Protein AF-A0AAD8C803-F1 (afdb_monomer_lite)

InterPro domains:
  IPR011044 Quinoprotein amine dehydrogenase, beta chain-like [SSF50969] (3-127)

pLDDT: mean 71.8, std 9.68, range [34.81, 85.44]

Sequence (150 aa):
MPGDGVLTAHDYGVGECVAIWPGDGLLNTHDLGKVDCVTIYSTTSEGVLTTHDIGEGECVAIWPGDKVLTAHDIGEGECVAIWPVDGVLTTHDLGKGDCVAINSTTSDGVMTAHDIGEGECVAIWPGYGVLTAHDIGKGKCVAIFPVTEY

Structure (mmCIF, N/CA/C/O backbone):
data_AF-A0AAD8C803-F1
#
_entry.id   AF-A0AAD8C803-F1
#
loop_
_atom_site.group_PDB
_atom_site.id
_atom_site.type_symbol
_atom_site.label_atom_id
_atom_site.label_alt_id
_atom_site.label_comp_id
_atom_site.label_asym_id
_atom_site.label_entity_id
_atom_site.label_seq_id
_atom_site.pdbx_PDB_ins_code
_atom_site.Cartn_x
_atom_site.Cartn_y
_atom_site.Cartn_z
_atom_site.occupancy
_atom_site.B_iso_or_equiv
_atom_site.auth_seq_id
_atom_site.auth_comp_id
_atom_site.auth_asym_id
_atom_site.auth_atom_id
_atom_site.pdbx_PDB_model_num
ATOM 1 N N . MET A 1 1 ? -1.299 -7.268 -26.855 1.00 34.81 1 MET A N 1
ATOM 2 C CA . MET A 1 1 ? -0.399 -6.263 -26.261 1.00 34.81 1 MET A CA 1
ATOM 3 C C . MET A 1 1 ? -1.175 -5.667 -25.111 1.00 34.81 1 MET A C 1
ATOM 5 O O . MET A 1 1 ? -2.333 -5.333 -25.359 1.00 34.81 1 MET A O 1
ATOM 9 N N . PRO A 1 2 ? -0.644 -5.621 -23.883 1.00 50.53 2 PRO A N 1
ATOM 10 C CA . PRO A 1 2 ? -1.245 -4.759 -22.880 1.00 50.53 2 PRO A CA 1
ATOM 11 C C . PRO A 1 2 ? -1.190 -3.336 -23.438 1.00 50.53 2 PRO A C 1
ATOM 13 O O . PRO A 1 2 ? -0.161 -2.944 -23.982 1.00 50.53 2 PRO A O 1
ATOM 16 N N . GLY A 1 3 ? -2.327 -2.652 -23.474 1.00 54.88 3 GLY A N 1
ATOM 17 C CA . GLY A 1 3 ? -2.413 -1.304 -24.022 1.00 54.88 3 GLY A CA 1
ATOM 18 C C . GLY A 1 3 ? -2.266 -0.286 -22.908 1.00 54.88 3 GLY A C 1
ATOM 19 O O . GLY A 1 3 ? -2.859 -0.477 -21.847 1.00 54.88 3 GLY A O 1
ATOM 20 N N . ASP A 1 4 ? -1.522 0.782 -23.176 1.00 65.69 4 ASP A N 1
ATOM 21 C CA . ASP A 1 4 ? -1.500 1.984 -22.346 1.00 65.69 4 ASP A CA 1
ATOM 22 C C . ASP A 1 4 ? -2.943 2.453 -22.110 1.00 65.69 4 ASP A C 1
ATOM 24 O O . ASP A 1 4 ? -3.734 2.563 -23.058 1.00 65.69 4 ASP A O 1
ATOM 28 N N . GLY A 1 5 ? -3.315 2.717 -20.859 1.00 70.75 5 GLY A N 1
ATOM 29 C CA . GLY A 1 5 ? -4.696 3.080 -20.564 1.00 70.75 5 GLY A CA 1
ATOM 30 C C . GLY A 1 5 ? -4.952 3.602 -19.161 1.00 70.75 5 GLY A C 1
ATOM 31 O O . GLY A 1 5 ? -4.070 3.656 -18.307 1.00 70.75 5 GLY A O 1
ATOM 32 N N . VAL A 1 6 ? -6.200 4.011 -18.949 1.00 74.44 6 VAL A N 1
ATOM 33 C CA . VAL A 1 6 ? -6.738 4.333 -17.629 1.00 74.44 6 VAL A CA 1
ATOM 34 C C . VAL A 1 6 ? -7.798 3.291 -17.305 1.00 74.44 6 VAL A C 1
ATOM 36 O O . VAL A 1 6 ? -8.773 3.163 -18.050 1.00 74.44 6 VAL A O 1
ATOM 39 N N . LEU A 1 7 ? -7.620 2.566 -16.204 1.00 74.06 7 LEU A N 1
ATOM 40 C CA . LEU A 1 7 ? -8.664 1.742 -15.612 1.00 74.06 7 LEU A CA 1
ATOM 41 C C . LEU A 1 7 ? -9.171 2.427 -14.345 1.00 74.06 7 LEU A C 1
ATOM 43 O O . LEU A 1 7 ? -8.399 2.913 -13.523 1.00 74.06 7 LEU A O 1
ATOM 47 N N . THR A 1 8 ? -10.488 2.468 -14.185 1.00 74.81 8 THR A N 1
ATOM 48 C CA . THR A 1 8 ? -11.118 2.886 -12.936 1.00 74.81 8 THR A CA 1
ATOM 49 C C . THR A 1 8 ? -12.102 1.813 -12.506 1.00 74.81 8 THR A C 1
ATOM 51 O O . THR A 1 8 ? -12.984 1.443 -13.282 1.00 74.81 8 THR A O 1
ATOM 54 N N . ALA A 1 9 ? -11.918 1.295 -11.296 1.00 73.44 9 ALA A N 1
ATOM 55 C CA . ALA A 1 9 ? -12.807 0.329 -10.671 1.00 73.44 9 ALA A CA 1
ATOM 56 C C . ALA A 1 9 ? -13.457 0.957 -9.435 1.00 73.44 9 ALA A C 1
ATOM 58 O O . ALA A 1 9 ? -12.817 1.711 -8.703 1.00 73.44 9 ALA A O 1
ATOM 59 N N . HIS A 1 10 ? -14.730 0.646 -9.221 1.00 73.75 10 HIS A N 1
ATOM 60 C CA . HIS A 1 10 ? -15.479 1.096 -8.057 1.00 73.75 10 HIS A CA 1
ATOM 61 C C . HIS A 1 10 ? -16.212 -0.096 -7.445 1.00 73.75 10 HIS A C 1
ATOM 63 O O . HIS A 1 10 ? -16.950 -0.772 -8.171 1.00 73.75 10 HIS A O 1
ATOM 69 N N . ASP A 1 11 ? -16.056 -0.307 -6.140 1.00 69.56 11 ASP A N 1
ATOM 70 C CA . ASP A 1 11 ? -17.003 -1.081 -5.345 1.00 69.56 11 ASP A CA 1
ATOM 71 C C . ASP A 1 11 ? -18.027 -0.156 -4.698 1.00 69.56 11 ASP A C 1
ATOM 73 O O . ASP A 1 11 ? -17.688 0.890 -4.156 1.00 69.56 11 ASP A O 1
ATOM 77 N N . TYR A 1 12 ? -19.286 -0.572 -4.715 1.00 65.75 12 TYR A N 1
ATOM 78 C CA . TYR A 1 12 ? -20.368 0.073 -3.966 1.00 65.75 12 TYR A CA 1
ATOM 79 C C . TYR A 1 12 ? -21.183 -0.956 -3.159 1.00 65.75 12 TYR A C 1
ATOM 81 O O . TYR A 1 12 ? -22.295 -0.661 -2.715 1.00 65.75 12 TYR A O 1
ATOM 89 N N . GLY A 1 13 ? -20.702 -2.198 -3.077 1.00 56.59 13 GLY A N 1
ATOM 90 C CA . GLY A 1 13 ? -21.423 -3.360 -2.581 1.00 56.59 13 GLY A CA 1
ATOM 91 C C . GLY A 1 13 ? -20.992 -3.826 -1.191 1.00 56.59 13 GLY A C 1
ATOM 92 O O . GLY A 1 13 ? -20.309 -3.146 -0.440 1.00 56.59 13 GLY A O 1
ATOM 93 N N . VAL A 1 14 ? -21.454 -5.022 -0.831 1.00 55.09 14 VAL A N 1
ATOM 94 C CA . VAL A 1 14 ? -21.020 -5.778 0.361 1.00 55.09 14 VAL A CA 1
ATOM 95 C C . VAL A 1 14 ? -20.104 -6.942 -0.044 1.00 55.09 14 VAL A C 1
ATOM 97 O O . VAL A 1 14 ? -20.119 -7.990 0.594 1.00 55.09 14 VAL A O 1
ATOM 100 N N . GLY A 1 15 ? -19.442 -6.826 -1.195 1.00 51.84 15 GLY A N 1
ATOM 101 C CA . GLY A 1 15 ? -18.578 -7.862 -1.760 1.00 51.84 15 GLY A CA 1
ATOM 102 C C . GLY A 1 15 ? -17.120 -7.426 -1.741 1.00 51.84 15 GLY A C 1
ATOM 103 O O . GLY A 1 15 ? -16.835 -6.290 -1.396 1.00 51.84 15 GLY A O 1
ATOM 104 N N . GLU A 1 16 ? -16.228 -8.340 -2.116 1.00 59.25 16 GLU A N 1
ATOM 105 C CA . GLU A 1 16 ? -14.809 -8.031 -2.274 1.00 59.25 16 GLU A CA 1
ATOM 106 C C . GLU A 1 16 ? -14.551 -7.421 -3.655 1.00 59.25 16 GLU A C 1
ATOM 108 O O . GLU A 1 16 ? -14.922 -8.013 -4.681 1.00 59.25 16 GLU A O 1
ATOM 113 N N . CYS A 1 17 ? -13.868 -6.277 -3.705 1.00 59.41 17 CYS A N 1
ATOM 114 C CA . CYS A 1 17 ? -13.407 -5.714 -4.968 1.00 59.41 17 CYS A CA 1
ATOM 115 C C . CYS A 1 17 ? -12.007 -6.201 -5.318 1.00 59.41 17 CYS A C 1
ATOM 117 O O . CYS A 1 17 ? -11.059 -5.993 -4.571 1.00 59.41 17 CYS A O 1
ATOM 119 N N . VAL A 1 18 ? -11.860 -6.808 -6.500 1.00 63.31 18 VAL A N 1
ATOM 120 C CA . VAL A 1 18 ? -10.555 -7.222 -7.026 1.00 63.31 18 VAL A CA 1
ATOM 121 C C . VAL A 1 18 ? -10.324 -6.615 -8.401 1.00 63.31 18 VAL A C 1
ATOM 123 O O . VAL A 1 18 ? -10.903 -7.047 -9.400 1.00 63.31 18 VAL A O 1
ATOM 126 N N . ALA A 1 19 ? -9.450 -5.611 -8.464 1.00 64.31 19 ALA A N 1
ATOM 127 C CA . ALA A 1 19 ? -8.990 -5.024 -9.718 1.00 64.31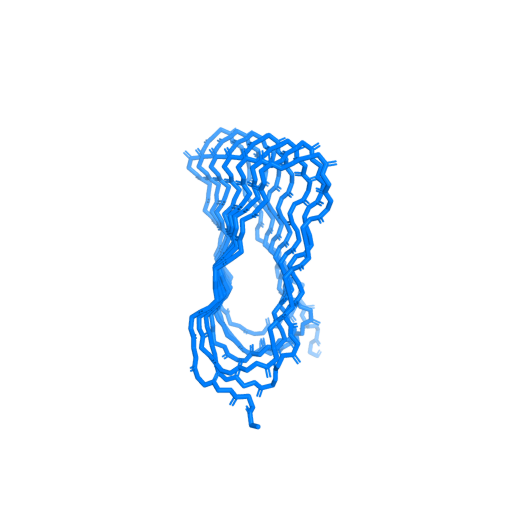 19 ALA A CA 1
ATOM 128 C C . ALA A 1 19 ? -7.594 -5.555 -10.062 1.00 64.31 19 ALA A C 1
ATOM 130 O O . ALA A 1 19 ? -6.645 -5.339 -9.312 1.00 64.31 19 ALA A O 1
ATOM 131 N N . ILE A 1 20 ? -7.481 -6.230 -11.212 1.00 63.47 20 ILE A N 1
ATOM 132 C CA . ILE A 1 20 ? -6.215 -6.730 -11.762 1.00 63.47 20 ILE A CA 1
ATOM 133 C C . ILE A 1 20 ? -6.001 -6.105 -13.134 1.00 63.47 20 ILE A C 1
ATOM 135 O O . ILE A 1 20 ? -6.786 -6.329 -14.058 1.00 63.47 20 ILE A O 1
ATOM 139 N N . TRP A 1 21 ? -4.917 -5.346 -13.286 1.00 64.75 21 TRP A N 1
ATOM 140 C CA . TRP A 1 21 ? -4.544 -4.724 -14.553 1.00 64.75 21 TRP A CA 1
ATOM 141 C C . TRP A 1 21 ? -3.177 -5.234 -15.023 1.00 64.75 21 TRP A C 1
ATOM 143 O O . TRP A 1 21 ? -2.207 -5.140 -14.269 1.00 64.75 21 TRP A O 1
ATOM 153 N N . PRO A 1 22 ? -3.095 -5.815 -16.238 1.00 57.59 22 PRO A N 1
ATOM 154 C CA . PRO A 1 22 ? -1.861 -6.364 -16.778 1.00 57.59 22 PRO A CA 1
ATOM 155 C C . PRO A 1 22 ? -1.153 -5.454 -17.816 1.00 57.59 22 PRO A C 1
ATOM 157 O O . PRO A 1 22 ? -0.329 -5.970 -18.571 1.00 57.59 22 PRO A O 1
ATOM 160 N N . GLY A 1 23 ? -1.440 -4.141 -17.890 1.00 60.75 23 GLY A N 1
ATOM 161 C CA . GLY A 1 23 ? -0.765 -3.203 -18.817 1.00 60.75 23 GLY A CA 1
ATOM 162 C C . GLY A 1 23 ? -0.105 -1.975 -18.188 1.00 60.75 23 GLY A C 1
ATOM 163 O O . GLY A 1 23 ? -0.110 -1.838 -16.978 1.00 60.75 23 GLY A O 1
ATOM 164 N N . ASP A 1 24 ? 0.460 -1.090 -19.009 1.00 67.88 24 ASP A N 1
ATOM 165 C CA . ASP A 1 24 ? 0.998 0.209 -18.579 1.00 67.88 24 ASP A CA 1
ATOM 166 C C . ASP A 1 24 ? -0.128 1.227 -18.345 1.00 67.88 24 ASP A C 1
ATOM 168 O O . ASP A 1 24 ? -1.181 1.160 -18.990 1.00 67.88 24 ASP A O 1
ATOM 172 N N . GLY A 1 25 ? 0.087 2.192 -17.445 1.00 71.31 25 GLY A N 1
ATOM 173 C CA . GLY A 1 25 ? -0.809 3.344 -17.294 1.00 71.31 25 GLY A CA 1
ATOM 174 C C . GLY A 1 25 ? -1.316 3.618 -15.878 1.00 71.31 25 GLY A C 1
ATOM 175 O O . GLY A 1 25 ? -0.589 3.460 -14.899 1.00 71.31 25 GLY A O 1
ATOM 176 N N . LEU A 1 26 ? -2.545 4.134 -15.786 1.00 72.44 26 LEU A N 1
ATOM 177 C CA . LEU A 1 26 ? -3.156 4.596 -14.537 1.00 72.44 26 LEU A CA 1
ATOM 178 C C . LEU A 1 26 ? -4.256 3.631 -14.099 1.00 72.44 26 LEU A C 1
ATOM 180 O O . LEU A 1 26 ? -5.205 3.391 -14.850 1.00 72.44 26 LEU A O 1
ATOM 184 N N . LEU A 1 27 ? -4.170 3.138 -12.867 1.00 74.44 27 LEU A N 1
ATOM 185 C CA . LEU A 1 27 ? -5.252 2.409 -12.218 1.00 74.44 27 LEU A CA 1
ATOM 186 C C . LEU A 1 27 ? -5.763 3.214 -11.027 1.00 74.44 27 LEU A C 1
ATOM 188 O O . LEU A 1 27 ? -5.003 3.541 -10.122 1.00 74.44 27 LEU A O 1
ATOM 192 N N . ASN A 1 28 ? -7.063 3.485 -11.027 1.00 75.00 28 ASN A N 1
ATOM 193 C CA . ASN A 1 28 ? -7.765 4.070 -9.896 1.00 75.00 28 ASN A CA 1
ATOM 194 C C . ASN A 1 28 ? -8.761 3.053 -9.343 1.00 75.00 28 ASN A C 1
ATOM 196 O O . ASN A 1 28 ? -9.592 2.539 -10.095 1.00 75.00 28 ASN A O 1
ATOM 200 N N . THR A 1 29 ? -8.712 2.775 -8.047 1.00 73.88 29 THR A N 1
ATOM 201 C CA . THR A 1 29 ? -9.743 1.983 -7.373 1.00 73.88 29 THR A CA 1
ATOM 202 C C . THR A 1 29 ? -10.377 2.778 -6.248 1.00 73.88 29 THR A C 1
ATOM 204 O O . THR A 1 29 ? -9.746 3.637 -5.626 1.00 73.88 29 THR A O 1
ATOM 207 N N . HIS A 1 30 ? -11.664 2.530 -6.046 1.00 72.50 30 HIS A N 1
ATOM 208 C CA . HIS A 1 30 ? -12.444 3.116 -4.973 1.00 72.50 30 HIS A CA 1
ATOM 209 C C . HIS A 1 30 ? -13.290 2.015 -4.353 1.00 72.50 30 HIS A C 1
ATOM 211 O O . HIS A 1 30 ? -14.118 1.434 -5.053 1.00 72.50 30 HIS A O 1
ATOM 217 N N . ASP A 1 31 ? -13.099 1.755 -3.072 1.00 69.38 31 ASP A N 1
ATOM 218 C CA . ASP A 1 31 ? -13.990 0.932 -2.277 1.00 69.38 31 ASP A CA 1
ATOM 219 C C . ASP A 1 31 ? -14.894 1.833 -1.433 1.00 69.38 31 ASP A C 1
ATOM 221 O O . ASP A 1 31 ? -14.441 2.764 -0.771 1.00 69.38 31 ASP A O 1
ATOM 225 N N . LEU A 1 32 ? -16.200 1.605 -1.525 1.00 67.25 32 LEU A N 1
ATOM 226 C CA . LEU A 1 32 ? -17.219 2.270 -0.715 1.00 67.25 32 LEU A CA 1
ATOM 227 C C . LEU A 1 32 ? -18.057 1.247 0.069 1.00 67.25 32 LEU A C 1
ATOM 229 O O . LEU A 1 32 ? -19.149 1.570 0.548 1.00 67.25 32 LEU A O 1
ATOM 233 N N . GLY A 1 33 ? -17.599 -0.003 0.115 1.00 61.69 33 GLY A N 1
ATOM 234 C CA . GLY A 1 33 ? -18.292 -1.137 0.690 1.00 61.69 33 GLY A CA 1
ATOM 235 C C . GLY A 1 33 ? -18.148 -1.260 2.205 1.00 61.69 33 GLY A C 1
ATOM 236 O O . GLY A 1 33 ? -17.507 -0.470 2.891 1.00 61.69 33 GLY A O 1
ATOM 237 N N . LYS A 1 34 ? -18.816 -2.275 2.755 1.00 60.12 34 LYS A N 1
ATOM 238 C CA . LYS A 1 34 ? -18.698 -2.681 4.172 1.00 60.12 34 LYS A CA 1
ATOM 239 C C . LYS A 1 34 ? -17.753 -3.875 4.368 1.00 60.12 34 LYS A C 1
ATOM 241 O O . LYS A 1 34 ? -17.782 -4.490 5.429 1.00 60.12 34 LYS A O 1
ATOM 246 N N . VAL A 1 35 ? -17.060 -4.295 3.314 1.00 60.84 35 VAL A N 1
ATOM 247 C CA . VAL A 1 35 ? -16.325 -5.564 3.234 1.00 60.84 35 VAL A CA 1
ATOM 248 C C . VAL A 1 35 ? -15.025 -5.317 2.479 1.00 60.84 35 VAL A C 1
ATOM 250 O O . VAL A 1 35 ? -14.974 -4.395 1.677 1.00 60.84 35 VAL A O 1
ATOM 253 N N . ASP A 1 36 ? -14.018 -6.137 2.758 1.00 64.75 36 ASP A N 1
ATOM 254 C CA . ASP A 1 36 ? -12.637 -5.982 2.309 1.00 64.75 36 ASP A CA 1
ATOM 255 C C . ASP A 1 36 ? -12.485 -5.906 0.782 1.00 64.75 36 ASP A C 1
ATOM 257 O O . ASP A 1 36 ? -13.031 -6.719 0.036 1.00 64.75 36 ASP A O 1
ATOM 261 N N . CYS A 1 37 ? -11.662 -4.980 0.306 1.00 62.59 37 CYS A N 1
ATOM 262 C CA . CYS A 1 37 ? -11.269 -4.833 -1.086 1.00 62.59 37 CYS A CA 1
ATOM 263 C C . CYS A 1 37 ? -9.785 -5.148 -1.257 1.00 62.59 37 CYS A C 1
ATOM 265 O O . CYS A 1 37 ? -8.917 -4.675 -0.532 1.00 62.59 37 CYS A O 1
ATOM 267 N N . VAL A 1 38 ? -9.456 -5.931 -2.281 1.00 62.62 38 VAL A N 1
ATOM 268 C CA . VAL A 1 38 ? -8.079 -6.317 -2.586 1.00 62.62 38 VAL A CA 1
ATOM 269 C C . VAL A 1 38 ? -7.750 -5.921 -4.019 1.00 62.62 38 VAL A C 1
ATOM 271 O O . VAL A 1 38 ? -8.036 -6.626 -4.984 1.00 62.62 38 VAL A O 1
ATOM 274 N N . THR A 1 39 ? -7.069 -4.795 -4.182 1.00 62.38 39 THR A N 1
ATOM 275 C CA . THR A 1 39 ? -6.520 -4.365 -5.467 1.00 62.38 39 THR A CA 1
ATOM 276 C C . THR A 1 39 ? -5.138 -4.989 -5.684 1.00 62.38 39 THR A C 1
ATOM 278 O O . THR A 1 39 ? -4.155 -4.603 -5.051 1.00 62.38 39 THR A O 1
ATOM 281 N N . ILE A 1 40 ? -5.041 -5.945 -6.615 1.00 58.81 40 ILE A N 1
ATOM 282 C CA . ILE A 1 40 ? -3.782 -6.624 -6.957 1.00 58.81 40 ILE A CA 1
ATOM 283 C C . ILE A 1 40 ? -3.357 -6.236 -8.366 1.00 58.81 40 ILE A C 1
ATOM 285 O O . ILE A 1 40 ? -3.931 -6.685 -9.357 1.00 58.81 40 ILE A O 1
ATOM 289 N N . TYR A 1 41 ? -2.285 -5.464 -8.474 1.00 63.84 41 TYR A N 1
ATOM 290 C CA . TYR A 1 41 ? -1.673 -5.148 -9.756 1.00 63.84 41 TYR A CA 1
ATOM 291 C C . TYR A 1 41 ? -0.582 -6.169 -10.104 1.00 63.84 41 TYR A C 1
ATOM 293 O O . TYR A 1 41 ? 0.088 -6.675 -9.210 1.00 63.84 41 TYR A O 1
ATOM 301 N N . SER A 1 42 ? -0.398 -6.522 -11.384 1.00 50.22 42 SER A N 1
ATOM 302 C CA . SER A 1 42 ? 0.479 -7.655 -11.762 1.00 50.22 42 SER A CA 1
ATOM 303 C C . SER A 1 42 ? 1.495 -7.384 -12.874 1.00 50.22 42 SER A C 1
ATOM 305 O O . SER A 1 42 ? 2.003 -8.338 -13.465 1.00 50.22 42 SER A O 1
ATOM 307 N N . THR A 1 43 ? 1.826 -6.125 -13.179 1.00 51.00 43 THR A N 1
ATOM 308 C CA . THR A 1 43 ? 2.786 -5.838 -14.263 1.00 51.00 43 THR A CA 1
ATOM 309 C C . THR A 1 43 ? 4.162 -5.417 -13.792 1.00 51.00 43 THR A C 1
ATOM 311 O O . THR A 1 43 ? 4.354 -4.870 -12.713 1.00 51.00 43 THR A O 1
ATOM 314 N N . THR A 1 44 ? 5.113 -5.679 -14.684 1.00 50.53 44 THR A N 1
ATOM 315 C CA . THR A 1 44 ? 6.533 -5.331 -14.630 1.00 50.53 44 THR A CA 1
ATOM 316 C C . THR A 1 44 ? 6.822 -4.006 -15.341 1.00 50.53 44 THR A C 1
ATOM 318 O O . THR A 1 44 ? 7.902 -3.838 -15.905 1.00 50.53 44 THR A O 1
ATOM 321 N N . SER A 1 45 ? 5.827 -3.132 -15.480 1.00 59.12 45 SER A N 1
ATOM 322 C CA . SER A 1 45 ? 5.889 -2.022 -16.424 1.00 59.12 45 SER A CA 1
ATOM 323 C C . SER A 1 45 ? 5.230 -0.765 -15.848 1.00 59.12 45 SER A C 1
ATOM 325 O O . SER A 1 45 ? 4.453 -0.838 -14.894 1.00 59.12 45 SER A O 1
ATOM 327 N N . GLU A 1 46 ? 5.680 0.390 -16.332 1.00 66.31 46 GLU A N 1
ATOM 328 C CA . GLU A 1 46 ? 5.524 1.681 -15.669 1.00 66.31 46 GLU A CA 1
ATOM 329 C C . GLU A 1 46 ? 4.059 2.088 -15.458 1.00 66.31 46 GLU A C 1
ATOM 331 O O . GLU A 1 46 ? 3.207 1.959 -16.342 1.00 66.31 46 GLU A O 1
ATOM 336 N N . GLY A 1 47 ? 3.761 2.671 -14.297 1.00 71.56 47 GLY A N 1
ATOM 337 C CA . GLY A 1 47 ? 2.407 3.137 -14.029 1.00 71.56 47 GLY A CA 1
ATOM 338 C C . GLY A 1 47 ? 2.224 3.856 -12.703 1.00 71.56 47 GLY A C 1
ATOM 339 O O . GLY A 1 47 ? 3.162 4.042 -11.925 1.00 71.56 47 GLY A O 1
ATOM 340 N N . VAL A 1 48 ? 0.987 4.295 -12.491 1.00 76.12 48 VAL A N 1
ATOM 341 C CA . VAL A 1 48 ? 0.533 4.910 -11.245 1.00 76.12 48 VAL A CA 1
ATOM 342 C C . VAL A 1 48 ? -0.698 4.150 -10.767 1.00 76.12 48 VAL A C 1
ATOM 344 O O . VAL A 1 48 ? -1.651 3.979 -11.529 1.00 76.12 48 VAL A O 1
ATOM 347 N N . LEU A 1 49 ? -0.690 3.724 -9.507 1.00 77.94 49 LEU A N 1
ATOM 348 C CA . LEU A 1 49 ? -1.875 3.212 -8.825 1.00 77.94 49 LEU A CA 1
ATOM 349 C C . LEU A 1 49 ? -2.323 4.196 -7.763 1.00 77.94 49 LEU A C 1
ATOM 351 O O . LEU A 1 49 ? -1.532 4.642 -6.934 1.00 77.94 49 LEU A O 1
ATOM 355 N N . THR A 1 50 ? -3.610 4.504 -7.776 1.00 79.19 50 THR A N 1
ATOM 356 C CA . THR A 1 50 ? -4.272 5.204 -6.686 1.00 79.19 50 THR A CA 1
ATOM 357 C C . THR A 1 50 ? -5.450 4.374 -6.203 1.00 79.19 50 THR A C 1
ATOM 359 O O . THR A 1 50 ? -6.329 4.012 -6.981 1.00 79.19 50 THR A O 1
ATOM 362 N N . THR A 1 51 ? -5.474 4.072 -4.914 1.00 77.38 51 THR A N 1
ATOM 363 C CA . THR A 1 51 ? -6.563 3.334 -4.268 1.00 77.38 51 THR A CA 1
ATOM 364 C C . THR A 1 51 ? -7.183 4.202 -3.186 1.00 77.38 51 THR A C 1
ATOM 366 O O . THR A 1 51 ? -6.480 4.978 -2.537 1.00 77.38 51 THR A O 1
ATOM 369 N N . HIS A 1 52 ? -8.500 4.116 -3.037 1.00 76.50 52 HIS A N 1
ATOM 370 C CA . HIS A 1 52 ? -9.237 4.813 -1.993 1.00 76.50 52 HIS A CA 1
ATOM 371 C C . HIS A 1 52 ? -10.149 3.816 -1.298 1.00 76.50 52 HIS A C 1
ATOM 373 O O . HIS A 1 52 ? -11.041 3.277 -1.949 1.00 76.50 52 HIS A O 1
ATOM 379 N N . ASP A 1 53 ? -9.954 3.634 -0.003 1.00 73.62 53 ASP A N 1
ATOM 380 C CA . ASP A 1 53 ? -10.952 3.076 0.889 1.00 73.62 53 ASP A CA 1
ATOM 381 C C . ASP A 1 53 ? -11.798 4.209 1.460 1.00 73.62 53 ASP A C 1
ATOM 383 O O . ASP A 1 53 ? -11.282 5.217 1.937 1.00 73.62 53 ASP A O 1
ATOM 387 N N . ILE A 1 54 ? -13.109 4.086 1.358 1.00 71.31 54 ILE A N 1
ATOM 388 C CA . ILE A 1 54 ? -14.089 5.018 1.925 1.00 71.31 54 ILE A CA 1
ATOM 389 C C . ILE A 1 54 ? -15.100 4.225 2.780 1.00 71.31 54 ILE A C 1
ATOM 391 O O . ILE A 1 54 ? -16.107 4.766 3.239 1.00 71.31 54 ILE A O 1
ATOM 395 N N . GLY A 1 55 ? -14.865 2.924 2.948 1.00 69.62 55 GLY A N 1
ATOM 396 C CA . GLY A 1 55 ? -15.758 1.952 3.541 1.00 69.62 55 GLY A CA 1
ATOM 397 C C . GLY A 1 55 ? -15.510 1.684 5.023 1.00 69.62 55 GLY A C 1
ATOM 398 O O . GLY A 1 55 ? -14.881 2.449 5.749 1.00 69.62 55 GLY A O 1
ATOM 399 N N . GLU A 1 56 ? -16.083 0.579 5.490 1.00 71.50 56 GLU A N 1
ATOM 400 C CA . GLU A 1 56 ? -15.832 0.019 6.830 1.00 71.50 56 GLU A CA 1
ATOM 401 C C . GL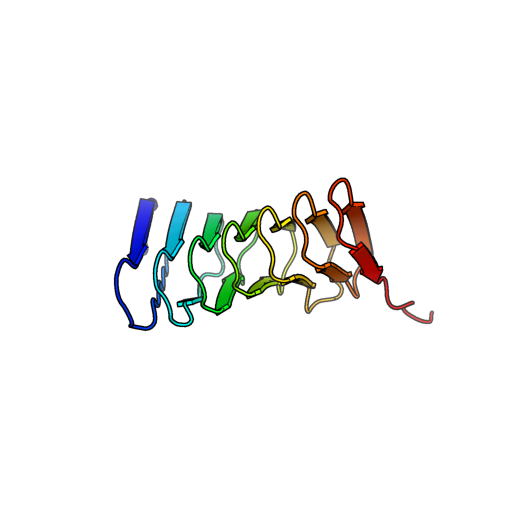U A 1 56 ? -14.935 -1.243 6.761 1.00 71.50 56 GLU A C 1
ATOM 403 O O . GLU A 1 56 ? -14.729 -1.883 7.788 1.00 71.50 56 GLU A O 1
ATOM 408 N N . GLY A 1 57 ? -14.492 -1.650 5.561 1.00 67.62 57 GLY A N 1
ATOM 409 C CA . GLY A 1 57 ? -13.736 -2.887 5.301 1.00 67.62 57 GLY A CA 1
ATOM 410 C C . GLY A 1 57 ? -12.222 -2.680 5.217 1.00 67.62 57 GLY A C 1
ATOM 411 O O . GLY A 1 57 ? -11.739 -1.582 5.450 1.00 67.62 57 GLY A O 1
ATOM 412 N N . GLU A 1 58 ? -11.465 -3.732 4.907 1.00 71.25 58 GLU A N 1
ATOM 413 C CA . GLU A 1 58 ? -10.015 -3.625 4.693 1.00 71.25 58 GLU A CA 1
ATOM 414 C C . GLU A 1 58 ? -9.669 -3.412 3.208 1.00 71.25 58 GLU A C 1
ATOM 416 O O . GLU A 1 58 ? -10.006 -4.242 2.366 1.00 71.25 58 GLU A O 1
ATOM 421 N N . CYS A 1 59 ? -8.925 -2.362 2.861 1.00 69.56 59 CYS A N 1
ATOM 422 C CA . CYS A 1 59 ? -8.390 -2.152 1.516 1.00 69.56 59 CYS A CA 1
ATOM 423 C C . CYS A 1 59 ? -6.922 -2.551 1.406 1.00 69.56 59 CYS A C 1
ATOM 425 O O . CYS A 1 59 ? -6.044 -1.924 1.991 1.00 69.56 59 CYS A O 1
ATOM 427 N N . VAL A 1 60 ? -6.611 -3.516 0.545 1.00 71.50 60 VAL A N 1
ATOM 428 C CA . VAL A 1 60 ? -5.231 -3.915 0.254 1.00 71.50 60 VAL A CA 1
ATOM 429 C C . VAL A 1 60 ? -4.846 -3.515 -1.165 1.00 71.50 60 VAL A C 1
ATOM 431 O O . VAL A 1 60 ? -5.443 -3.976 -2.136 1.00 71.50 60 VAL A O 1
ATOM 434 N N . ALA A 1 61 ? -3.802 -2.702 -1.307 1.00 73.19 61 ALA A N 1
ATOM 435 C CA . ALA A 1 61 ? -3.227 -2.306 -2.587 1.00 73.19 61 ALA A CA 1
ATOM 436 C C . ALA A 1 61 ? -1.824 -2.898 -2.752 1.00 73.19 61 ALA A C 1
ATOM 438 O O . ALA A 1 61 ? -0.903 -2.560 -2.009 1.00 73.19 61 ALA A O 1
ATOM 439 N N . ILE A 1 62 ? -1.640 -3.768 -3.748 1.00 70.25 62 ILE A N 1
ATOM 440 C CA . ILE A 1 62 ? -0.349 -4.412 -4.030 1.00 70.25 62 ILE A CA 1
ATOM 441 C C . ILE A 1 62 ? 0.147 -3.978 -5.407 1.00 70.25 62 ILE A C 1
ATOM 443 O O . ILE A 1 62 ? -0.520 -4.235 -6.413 1.00 70.25 62 ILE A O 1
ATOM 447 N N . TRP A 1 63 ? 1.333 -3.361 -5.465 1.00 69.31 63 TRP A N 1
ATOM 448 C CA . TRP A 1 63 ? 1.917 -2.864 -6.715 1.00 69.31 63 TRP A CA 1
ATOM 449 C C . TRP A 1 63 ? 3.341 -3.383 -6.951 1.00 69.31 63 TRP A C 1
ATOM 451 O O . TRP A 1 63 ? 4.260 -2.889 -6.311 1.00 69.31 63 TRP A O 1
ATOM 461 N N . PRO A 1 64 ? 3.555 -4.337 -7.877 1.00 59.69 64 PRO A N 1
ATOM 462 C CA . PRO A 1 64 ? 4.872 -4.902 -8.173 1.00 59.69 64 PRO A CA 1
ATOM 463 C C . PRO A 1 64 ? 5.669 -4.204 -9.289 1.00 59.69 64 PRO A C 1
ATOM 465 O O . PRO A 1 64 ? 6.740 -4.697 -9.637 1.00 59.69 64 PRO A O 1
ATOM 468 N N . GLY A 1 65 ? 5.161 -3.111 -9.868 1.00 62.81 65 GLY A N 1
ATOM 469 C CA . GLY A 1 65 ? 5.824 -2.367 -10.948 1.00 62.81 65 GLY A CA 1
ATOM 470 C C . GLY A 1 65 ? 6.592 -1.133 -10.462 1.00 62.81 65 GLY A C 1
ATOM 471 O O . GLY A 1 65 ? 6.451 -0.700 -9.322 1.00 62.81 65 GLY A O 1
ATOM 472 N N . ASP A 1 66 ? 7.362 -0.498 -11.340 1.00 59.38 66 ASP A N 1
ATOM 473 C CA . ASP A 1 66 ? 8.141 0.692 -10.979 1.00 59.38 66 ASP A CA 1
ATOM 474 C C . ASP A 1 66 ? 7.296 1.975 -11.146 1.00 59.38 66 ASP A C 1
ATOM 476 O O . ASP A 1 66 ? 6.726 2.192 -12.221 1.00 59.38 66 ASP A O 1
ATOM 480 N N . LYS A 1 67 ? 7.243 2.818 -10.089 1.00 72.25 67 LYS A N 1
ATOM 481 C CA . LYS A 1 67 ? 7.041 4.299 -10.059 1.00 72.25 67 LYS A CA 1
ATOM 482 C C . LYS A 1 67 ? 6.200 4.858 -8.911 1.00 72.25 67 LYS A C 1
ATOM 484 O O . LYS A 1 67 ? 6.812 5.375 -7.980 1.00 72.25 67 LYS A O 1
ATOM 489 N N . VAL A 1 68 ? 4.855 4.838 -8.956 1.00 78.31 68 VAL A N 1
ATOM 490 C CA . VAL A 1 68 ? 4.027 5.445 -7.879 1.00 78.31 68 VAL A CA 1
ATOM 491 C C . VAL A 1 68 ? 2.804 4.607 -7.469 1.00 78.31 68 VAL A C 1
ATOM 493 O O . VAL A 1 68 ? 2.021 4.173 -8.307 1.00 78.31 68 VAL A O 1
ATOM 496 N N . LEU A 1 69 ? 2.603 4.473 -6.160 1.00 81.12 69 LEU A N 1
ATOM 497 C CA . LEU A 1 69 ? 1.472 3.845 -5.478 1.00 81.12 69 LEU A CA 1
ATOM 498 C C . LEU A 1 69 ? 1.015 4.840 -4.430 1.00 81.12 69 LEU A C 1
ATOM 500 O O . LEU A 1 69 ? 1.796 5.280 -3.582 1.00 81.12 69 LEU A O 1
ATOM 504 N N . THR A 1 70 ? -0.257 5.182 -4.490 1.00 83.19 70 THR A N 1
ATOM 505 C CA . THR A 1 70 ? -0.906 5.992 -3.479 1.00 83.19 70 THR A CA 1
ATOM 506 C C . THR A 1 70 ? -2.112 5.238 -2.951 1.00 83.19 70 THR A C 1
ATOM 508 O O . THR A 1 70 ? -2.940 4.760 -3.727 1.00 83.19 70 THR A O 1
ATOM 511 N N . ALA A 1 71 ? -2.201 5.110 -1.636 1.00 80.44 71 ALA A N 1
ATOM 512 C CA . ALA A 1 71 ? -3.367 4.548 -0.978 1.00 80.44 71 ALA A CA 1
ATOM 513 C C . ALA A 1 71 ? -3.950 5.571 -0.010 1.00 80.44 71 ALA A C 1
ATOM 515 O O . ALA A 1 71 ? -3.219 6.267 0.698 1.00 80.44 71 ALA A O 1
ATOM 516 N N . HIS A 1 72 ? -5.267 5.682 -0.027 1.00 78.81 72 HIS A N 1
ATOM 517 C CA . HIS A 1 72 ? -6.023 6.557 0.847 1.00 78.81 72 HIS A CA 1
ATOM 518 C C . HIS A 1 72 ? -6.999 5.709 1.642 1.00 78.81 72 HIS A C 1
ATOM 520 O O . HIS A 1 72 ? -7.756 4.959 1.036 1.00 78.81 72 HIS A O 1
ATOM 526 N N . ASP A 1 73 ? -7.008 5.871 2.954 1.00 77.88 73 ASP A N 1
ATOM 527 C CA . ASP A 1 73 ? -8.117 5.471 3.805 1.00 77.88 73 ASP A CA 1
ATOM 528 C C . ASP A 1 73 ? -8.883 6.716 4.228 1.00 77.88 73 ASP A C 1
ATOM 530 O O . ASP A 1 73 ? -8.312 7.712 4.668 1.00 77.88 73 ASP A O 1
ATOM 534 N N . ILE A 1 74 ? -10.185 6.698 4.014 1.00 74.56 74 ILE A N 1
ATOM 535 C CA . ILE A 1 74 ? -11.122 7.768 4.352 1.00 74.56 74 ILE A CA 1
ATOM 536 C C . ILE A 1 74 ? -12.267 7.189 5.205 1.00 74.56 74 ILE A C 1
ATOM 538 O O . ILE A 1 74 ? -13.202 7.903 5.572 1.00 74.56 74 ILE A O 1
ATOM 542 N N . GLY A 1 75 ? -12.215 5.889 5.490 1.00 71.81 75 GLY A N 1
ATOM 543 C CA . GLY A 1 75 ? -13.262 5.103 6.108 1.00 71.81 75 GLY A CA 1
ATOM 544 C C . GLY A 1 75 ? -13.083 4.899 7.610 1.00 71.81 75 GLY A C 1
ATOM 545 O O . GLY A 1 75 ? -12.386 5.635 8.311 1.00 71.81 75 GLY A O 1
ATOM 546 N N . GLU A 1 76 ? -13.778 3.890 8.125 1.00 75.62 76 GLU A N 1
ATOM 547 C CA . GLU A 1 76 ? -13.522 3.334 9.464 1.00 75.62 76 GLU A CA 1
ATOM 548 C C . GLU A 1 76 ? -12.717 2.019 9.385 1.00 75.62 76 GLU A C 1
ATOM 550 O O . GLU A 1 76 ? -12.560 1.350 10.404 1.00 75.62 76 GLU A O 1
ATOM 555 N N . GLY A 1 77 ? -12.273 1.654 8.177 1.00 70.56 77 GLY A N 1
ATOM 556 C CA . GLY A 1 77 ? -11.591 0.413 7.819 1.00 70.56 77 GLY A CA 1
ATOM 557 C C . GLY A 1 77 ? -10.072 0.444 7.994 1.00 70.56 77 GLY A C 1
ATOM 558 O O . GLY A 1 77 ? -9.544 1.366 8.597 1.00 70.56 77 GLY A O 1
ATOM 559 N N . GLU A 1 78 ? -9.371 -0.576 7.498 1.00 73.44 78 GLU A N 1
ATOM 560 C CA . GLU A 1 78 ? -7.900 -0.591 7.483 1.00 73.44 78 GLU A CA 1
ATOM 561 C C . GLU A 1 78 ? -7.384 -0.548 6.044 1.00 73.44 78 GLU A C 1
ATOM 563 O O . GLU A 1 78 ? -7.855 -1.285 5.182 1.00 73.44 78 GLU A O 1
ATOM 568 N N . CYS A 1 79 ? -6.351 0.244 5.774 1.00 73.56 79 CYS A N 1
ATOM 569 C CA . CYS A 1 79 ? -5.748 0.325 4.449 1.00 73.56 79 CYS A CA 1
ATOM 570 C C . CYS A 1 79 ? -4.295 -0.140 4.465 1.00 73.56 79 CYS A C 1
ATOM 572 O O . CYS A 1 79 ? -3.434 0.433 5.132 1.00 73.56 79 CYS A O 1
ATOM 574 N N . VAL A 1 80 ? -3.987 -1.163 3.672 1.00 77.50 80 VAL A N 1
ATOM 575 C CA . VAL A 1 80 ? -2.652 -1.745 3.557 1.00 77.50 80 VAL A CA 1
ATOM 576 C C . VAL A 1 80 ? -2.107 -1.545 2.149 1.00 77.50 80 VAL A C 1
ATOM 578 O O . VAL A 1 80 ? -2.608 -2.102 1.175 1.00 77.50 80 VAL A O 1
ATOM 581 N N . ALA A 1 81 ? -1.009 -0.804 2.029 1.00 79.12 81 ALA A N 1
ATOM 582 C CA . ALA A 1 81 ? -0.305 -0.600 0.770 1.00 79.12 81 ALA A CA 1
ATOM 583 C C . ALA A 1 81 ? 1.037 -1.340 0.778 1.00 79.12 81 ALA A C 1
ATOM 585 O O . ALA A 1 81 ? 1.921 -1.045 1.585 1.00 79.12 81 ALA A O 1
ATOM 586 N N . ILE A 1 82 ? 1.200 -2.297 -0.138 1.00 75.06 82 ILE A N 1
ATOM 587 C CA . ILE A 1 82 ? 2.380 -3.162 -0.225 1.00 75.06 82 ILE A CA 1
ATOM 588 C C . ILE A 1 82 ? 3.135 -2.906 -1.526 1.00 75.06 82 ILE A C 1
ATOM 590 O O . ILE A 1 82 ? 2.589 -3.014 -2.627 1.00 75.06 82 ILE A O 1
ATOM 594 N N . TRP A 1 83 ? 4.435 -2.652 -1.380 1.00 73.44 83 TRP A N 1
ATOM 595 C CA . TRP A 1 83 ? 5.352 -2.381 -2.479 1.00 73.44 83 TRP A CA 1
ATOM 596 C C . TRP A 1 83 ? 6.568 -3.332 -2.479 1.00 73.44 83 TRP A C 1
ATOM 598 O O . TRP A 1 83 ? 7.241 -3.443 -1.454 1.00 73.44 83 TRP A O 1
ATOM 608 N N . PRO A 1 84 ? 6.913 -4.021 -3.585 1.00 62.78 84 PRO A N 1
ATOM 609 C CA . PRO A 1 84 ? 8.055 -4.930 -3.663 1.00 62.78 84 PRO A CA 1
ATOM 610 C C . PRO A 1 84 ? 9.185 -4.525 -4.643 1.00 62.78 84 PRO A C 1
ATOM 612 O O . PRO A 1 84 ? 10.017 -5.373 -4.941 1.00 62.78 84 PRO A O 1
ATOM 615 N N . VAL A 1 85 ? 9.237 -3.298 -5.180 1.00 67.06 85 VAL A N 1
ATOM 616 C CA . VAL A 1 85 ? 10.323 -2.802 -6.069 1.00 67.06 85 VAL A CA 1
ATOM 617 C C . VAL A 1 85 ? 10.728 -1.332 -5.796 1.00 67.06 85 VAL A C 1
ATOM 619 O O . VAL A 1 85 ? 10.308 -0.754 -4.796 1.00 67.06 85 VAL A O 1
ATOM 622 N N . ASP A 1 86 ? 11.536 -0.704 -6.658 1.00 69.69 86 ASP A N 1
ATOM 623 C CA . ASP A 1 86 ? 11.908 0.716 -6.543 1.00 69.69 86 ASP A CA 1
ATOM 624 C C . ASP A 1 86 ? 10.709 1.640 -6.842 1.00 69.69 86 ASP A C 1
ATOM 626 O O . ASP A 1 86 ? 9.910 1.386 -7.749 1.00 69.69 86 ASP A O 1
ATOM 630 N N . GLY A 1 87 ? 10.570 2.752 -6.110 1.00 75.38 87 GLY A N 1
ATOM 631 C CA . GLY A 1 87 ? 9.505 3.723 -6.390 1.00 75.38 87 GLY A CA 1
ATOM 632 C C . GLY A 1 87 ? 9.115 4.650 -5.243 1.00 75.38 87 GLY A C 1
ATOM 633 O O . GLY A 1 87 ? 9.844 4.822 -4.266 1.00 75.38 87 GLY A O 1
ATOM 634 N N . VAL A 1 88 ? 7.954 5.288 -5.407 1.00 80.75 88 VAL A N 1
ATOM 635 C CA . VAL A 1 88 ? 7.354 6.220 -4.450 1.00 80.75 88 VAL A CA 1
ATOM 636 C C . VAL A 1 88 ? 6.051 5.639 -3.918 1.00 80.75 88 VAL A C 1
ATOM 638 O O . VAL A 1 88 ? 5.033 5.660 -4.611 1.00 80.75 88 VAL A O 1
ATOM 641 N N . LEU A 1 89 ? 6.073 5.177 -2.671 1.00 83.25 89 LEU A N 1
ATOM 642 C CA . LEU A 1 89 ? 4.879 4.782 -1.935 1.00 83.25 89 LEU A CA 1
ATOM 643 C C . LEU A 1 89 ? 4.374 5.956 -1.102 1.00 83.25 89 LEU A C 1
ATOM 645 O O . LEU A 1 89 ? 5.133 6.589 -0.366 1.00 83.25 89 LEU A O 1
ATOM 649 N N . THR A 1 90 ? 3.081 6.242 -1.182 1.00 85.44 90 THR A N 1
ATOM 650 C CA . THR A 1 90 ? 2.436 7.195 -0.282 1.00 85.44 90 THR A CA 1
ATOM 651 C C . THR A 1 90 ? 1.145 6.619 0.274 1.00 85.44 90 THR A C 1
ATOM 653 O O . THR A 1 90 ? 0.305 6.145 -0.483 1.00 85.44 90 THR A O 1
ATOM 656 N N . THR A 1 91 ? 0.973 6.679 1.588 1.00 83.12 91 THR A N 1
ATOM 657 C CA . THR A 1 91 ? -0.297 6.360 2.242 1.00 83.12 91 THR A CA 1
ATOM 658 C C . THR A 1 91 ? -0.834 7.567 2.991 1.00 83.12 91 THR A C 1
ATOM 660 O O . THR A 1 91 ? -0.074 8.402 3.497 1.00 83.12 91 THR A O 1
ATOM 663 N N . HIS A 1 92 ? -2.156 7.671 3.022 1.00 81.38 92 HIS A N 1
ATOM 664 C CA . HIS A 1 92 ? -2.882 8.699 3.745 1.00 81.38 92 HIS A CA 1
ATOM 665 C C . HIS A 1 92 ? -4.037 8.064 4.503 1.00 81.38 92 HIS A C 1
ATOM 667 O O . HIS A 1 92 ? -4.966 7.579 3.868 1.00 81.38 92 HIS A O 1
ATOM 673 N N . ASP A 1 93 ? -4.000 8.156 5.823 1.00 81.12 93 ASP A N 1
ATOM 674 C CA . ASP A 1 93 ? -5.160 7.948 6.673 1.00 81.12 93 ASP A CA 1
ATOM 675 C C . ASP A 1 93 ? -5.855 9.289 6.924 1.00 81.12 93 ASP A C 1
ATOM 677 O O . ASP A 1 93 ? -5.256 10.253 7.412 1.00 81.12 93 ASP A O 1
ATOM 681 N N . LEU A 1 94 ? -7.116 9.373 6.528 1.00 78.56 94 LEU A N 1
ATOM 682 C CA . LEU A 1 94 ? -8.026 10.489 6.771 1.00 78.56 94 LEU A CA 1
ATOM 683 C C . LEU A 1 94 ? -9.225 10.054 7.631 1.00 78.56 94 LEU A C 1
ATOM 685 O O . LEU A 1 94 ? -10.105 10.875 7.907 1.00 78.56 94 LEU A O 1
ATOM 689 N N . GLY A 1 95 ? -9.287 8.769 7.974 1.00 75.44 95 GLY A N 1
ATOM 690 C CA . GLY A 1 95 ? -10.415 8.080 8.564 1.00 75.44 95 GLY A CA 1
ATOM 691 C C . GLY A 1 95 ? -10.274 7.887 10.069 1.00 75.44 95 GLY A C 1
ATOM 692 O O . GLY A 1 95 ? -9.719 8.719 10.793 1.00 75.44 95 GLY A O 1
ATOM 693 N N . LYS A 1 96 ? -10.875 6.806 10.563 1.00 78.19 96 LYS A N 1
ATOM 694 C CA . LYS A 1 96 ? -10.753 6.374 11.965 1.00 78.19 96 LYS A CA 1
ATOM 695 C C . LYS A 1 96 ? -10.031 5.044 12.142 1.00 78.19 96 LYS A C 1
ATOM 697 O O . LYS A 1 96 ? -9.805 4.676 13.294 1.00 78.19 96 LYS A O 1
ATOM 702 N N . GLY A 1 97 ? -9.796 4.303 11.067 1.00 72.75 97 GLY A N 1
ATOM 703 C CA . GLY A 1 97 ? -9.069 3.042 11.139 1.00 72.75 97 GLY A CA 1
ATOM 704 C C . GLY A 1 97 ? -7.637 3.202 10.644 1.00 72.75 97 GLY A C 1
ATOM 705 O O . GLY A 1 97 ? -7.173 4.325 10.504 1.00 72.75 97 GLY A O 1
ATOM 706 N N . ASP A 1 98 ? -6.908 2.103 10.492 1.00 79.00 98 ASP A N 1
ATOM 707 C CA . ASP A 1 98 ? -5.446 2.145 10.469 1.00 79.00 98 ASP A CA 1
ATOM 708 C C . ASP A 1 98 ? -4.871 2.050 9.048 1.00 79.00 98 ASP A C 1
ATOM 710 O O . ASP A 1 98 ? -5.298 1.245 8.223 1.00 79.00 98 ASP A O 1
ATOM 714 N N . CYS A 1 99 ? -3.816 2.819 8.768 1.00 77.31 99 CYS A N 1
ATOM 715 C CA . CYS A 1 99 ? -3.082 2.761 7.503 1.00 77.31 99 CYS A CA 1
ATOM 716 C C . CYS A 1 99 ? -1.694 2.149 7.655 1.00 77.31 99 CYS A C 1
ATOM 718 O O . CYS A 1 99 ? -0.823 2.675 8.348 1.00 77.31 99 CYS A O 1
ATOM 720 N N . VAL A 1 100 ? -1.399 1.118 6.874 1.00 80.62 100 VAL A N 1
ATOM 721 C CA . VAL A 1 100 ? -0.108 0.435 6.896 1.00 80.62 100 VAL A CA 1
ATOM 722 C C . VAL A 1 100 ? 0.556 0.479 5.518 1.00 80.62 100 VAL A C 1
ATOM 724 O O . VAL A 1 100 ? 0.082 -0.094 4.543 1.00 80.62 100 VAL A O 1
ATOM 727 N N . ALA A 1 101 ? 1.708 1.142 5.438 1.00 80.38 101 ALA A N 1
ATOM 728 C CA . ALA A 1 101 ? 2.587 1.176 4.274 1.00 80.38 101 ALA A CA 1
ATOM 729 C C . ALA A 1 101 ? 3.775 0.231 4.483 1.00 80.38 101 ALA A C 1
ATOM 731 O O . ALA A 1 101 ? 4.567 0.414 5.410 1.00 80.38 101 ALA A O 1
ATOM 732 N N . ILE A 1 102 ? 3.938 -0.765 3.611 1.00 78.38 102 ILE A N 1
ATOM 733 C CA . ILE A 1 102 ? 5.023 -1.748 3.706 1.00 78.38 102 ILE A CA 1
ATOM 734 C C . ILE A 1 102 ? 5.784 -1.805 2.388 1.00 78.38 102 ILE A C 1
ATOM 736 O O . ILE A 1 102 ? 5.213 -2.106 1.340 1.00 78.38 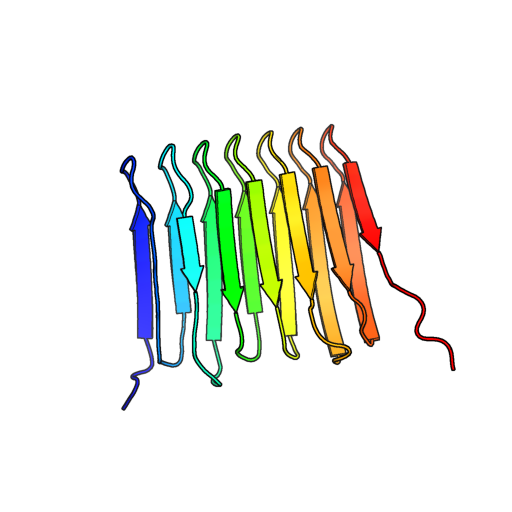102 ILE A O 1
ATOM 740 N N . ASN A 1 103 ? 7.101 -1.607 2.450 1.00 74.56 103 ASN A N 1
ATOM 741 C CA . ASN A 1 103 ? 7.995 -2.053 1.387 1.00 74.56 103 ASN A CA 1
ATOM 742 C C . ASN A 1 103 ? 8.589 -3.411 1.783 1.00 74.56 103 ASN A C 1
ATOM 744 O O . ASN A 1 103 ? 9.063 -3.599 2.902 1.00 74.56 103 ASN A O 1
ATOM 748 N N . SER A 1 104 ? 8.532 -4.377 0.873 1.00 70.06 104 SER A N 1
ATOM 749 C CA . SER A 1 104 ? 8.970 -5.759 1.100 1.00 70.06 104 SER A CA 1
ATOM 750 C C . SER A 1 104 ? 10.381 -6.053 0.576 1.00 70.06 104 SER A C 1
ATOM 752 O O . SER A 1 104 ? 10.849 -7.187 0.677 1.00 70.06 104 SER A O 1
ATOM 754 N N . THR A 1 105 ? 11.086 -5.045 0.053 1.00 66.69 105 THR A N 1
ATOM 755 C CA . THR A 1 105 ? 12.437 -5.179 -0.509 1.00 66.69 105 THR A CA 1
ATOM 756 C C . THR A 1 105 ? 13.427 -4.159 0.040 1.00 66.69 105 THR A C 1
ATOM 758 O O . THR A 1 105 ? 13.063 -3.142 0.629 1.00 66.69 105 THR A O 1
ATOM 761 N N . THR A 1 106 ? 14.717 -4.449 -0.143 1.00 62.28 106 THR A N 1
ATOM 762 C CA . THR A 1 106 ? 15.832 -3.597 0.299 1.00 62.28 106 THR A CA 1
ATOM 763 C C . THR A 1 106 ? 16.238 -2.556 -0.748 1.00 62.28 106 THR A C 1
ATOM 765 O O . THR A 1 106 ? 17.386 -2.115 -0.767 1.00 62.28 106 THR A O 1
ATOM 768 N N . SER A 1 107 ? 15.342 -2.254 -1.681 1.00 67.25 107 SER A N 1
ATOM 769 C CA . SER A 1 107 ? 15.616 -1.425 -2.848 1.00 67.25 107 SER A CA 1
ATOM 770 C C . SER A 1 107 ? 15.572 0.075 -2.495 1.00 67.25 107 SER A C 1
ATOM 772 O O . SER A 1 107 ? 15.282 0.413 -1.342 1.00 67.25 107 SER A O 1
ATOM 774 N N . ASP A 1 108 ? 15.920 0.952 -3.444 1.00 73.06 108 ASP A N 1
ATOM 775 C CA . ASP A 1 108 ? 15.924 2.408 -3.252 1.00 73.06 108 ASP A CA 1
ATOM 776 C C . ASP A 1 108 ? 14.520 3.000 -3.491 1.00 73.06 108 ASP A C 1
ATOM 778 O O . ASP A 1 108 ? 13.726 2.500 -4.288 1.00 73.06 108 ASP A O 1
ATOM 782 N N . GLY A 1 109 ? 14.189 4.121 -2.846 1.00 77.81 109 GLY A N 1
ATOM 783 C CA . GLY A 1 109 ? 12.877 4.745 -3.061 1.00 77.81 109 GLY A CA 1
ATOM 784 C C . GLY A 1 109 ? 12.511 5.922 -2.158 1.00 77.81 109 GLY A C 1
ATOM 785 O O . GLY A 1 109 ? 13.352 6.571 -1.522 1.00 77.81 109 GLY A O 1
ATOM 786 N N . VAL A 1 110 ? 11.212 6.184 -2.085 1.00 81.81 110 VAL A N 1
ATOM 787 C CA . VAL A 1 110 ? 10.614 7.112 -1.127 1.00 81.81 110 VAL A CA 1
ATOM 788 C C . VAL A 1 110 ? 9.337 6.485 -0.590 1.00 81.81 110 VAL A C 1
ATOM 790 O O . VAL A 1 110 ? 8.475 6.067 -1.357 1.00 81.81 110 VAL A O 1
ATOM 793 N N . MET A 1 111 ? 9.190 6.456 0.727 1.00 83.31 111 MET A N 1
ATOM 794 C CA . MET A 1 111 ? 7.954 6.063 1.384 1.00 83.31 111 MET A CA 1
ATOM 795 C C . MET A 1 111 ? 7.495 7.190 2.292 1.00 83.31 111 MET A C 1
ATOM 797 O O . MET A 1 111 ? 8.251 7.676 3.133 1.00 83.31 111 MET A O 1
ATOM 801 N N . THR A 1 112 ? 6.239 7.587 2.135 1.00 84.94 112 THR A N 1
ATOM 802 C CA . THR A 1 112 ? 5.610 8.546 3.036 1.00 84.94 112 THR A CA 1
ATOM 803 C C . THR A 1 112 ? 4.293 8.005 3.563 1.00 84.94 112 THR A C 1
ATOM 805 O O . THR A 1 112 ? 3.434 7.640 2.771 1.00 84.94 112 THR A O 1
ATOM 808 N N . ALA A 1 113 ? 4.115 8.001 4.879 1.00 83.56 113 ALA A N 1
ATOM 809 C CA . ALA A 1 113 ? 2.815 7.766 5.495 1.00 83.56 113 ALA A CA 1
ATOM 810 C C . ALA A 1 113 ? 2.330 9.039 6.186 1.00 83.56 113 ALA A C 1
ATOM 812 O O . ALA A 1 113 ? 3.105 9.722 6.863 1.00 83.56 113 ALA A O 1
ATOM 813 N N . HIS A 1 114 ? 1.057 9.355 5.995 1.00 82.81 114 HIS A N 1
ATOM 814 C CA . HIS A 1 114 ? 0.389 10.458 6.665 1.00 82.81 114 HIS A CA 1
ATOM 815 C C . HIS A 1 114 ? -0.822 9.945 7.426 1.00 82.81 114 HIS A C 1
ATOM 817 O O . HIS A 1 114 ? -1.611 9.198 6.859 1.00 82.81 114 HIS A O 1
ATOM 823 N N . ASP A 1 115 ? -1.001 10.438 8.640 1.00 81.81 115 ASP A N 1
ATOM 824 C CA . ASP A 1 115 ? -2.245 10.361 9.395 1.00 81.81 115 ASP A CA 1
ATOM 825 C C . ASP A 1 115 ? -2.756 11.779 9.641 1.00 81.81 115 ASP A C 1
ATOM 827 O O . ASP A 1 115 ? -2.044 12.662 10.136 1.00 81.81 115 ASP A O 1
ATOM 831 N N . ILE A 1 116 ? -3.990 12.008 9.222 1.00 79.81 116 ILE A N 1
ATOM 832 C CA . ILE A 1 116 ? -4.757 13.238 9.415 1.00 79.81 116 ILE A CA 1
ATOM 833 C C . ILE A 1 116 ? -6.074 12.917 10.154 1.00 79.81 116 ILE A C 1
ATOM 835 O O . ILE A 1 116 ? -6.839 13.827 10.485 1.00 79.81 116 ILE A O 1
ATOM 839 N N . GLY A 1 117 ? -6.341 11.636 10.406 1.00 79.56 117 GLY A N 1
ATOM 840 C CA . GLY A 1 117 ? -7.553 11.091 10.985 1.00 79.56 117 GLY A CA 1
ATOM 841 C C . GLY A 1 117 ? -7.467 10.886 12.497 1.00 79.56 117 GLY A C 1
ATOM 842 O O . GLY A 1 117 ? -6.850 11.658 13.244 1.00 79.56 117 GLY A O 1
ATOM 843 N N . GLU A 1 118 ? -8.188 9.872 12.968 1.00 81.12 118 GLU A N 1
ATOM 844 C CA . GLU A 1 118 ? -8.159 9.410 14.361 1.00 81.12 118 GLU A CA 1
ATOM 845 C C . GLU A 1 118 ? -7.484 8.031 14.527 1.00 81.12 118 GLU A C 1
ATOM 847 O O . GLU A 1 118 ? -7.392 7.576 15.670 1.00 81.12 118 GLU A O 1
ATOM 852 N N . GLY A 1 119 ? -7.041 7.398 13.431 1.00 76.12 119 GLY A N 1
ATOM 853 C CA . GLY A 1 119 ? -6.456 6.052 13.377 1.00 76.12 119 GLY A CA 1
ATOM 854 C C . GLY A 1 119 ? -4.963 5.985 13.704 1.00 76.12 119 GLY A C 1
ATOM 855 O O . GLY A 1 119 ? -4.421 6.841 14.397 1.00 76.12 119 GLY A O 1
ATOM 856 N N . GLU A 1 120 ? -4.274 4.931 13.281 1.00 80.88 120 GLU A N 1
ATOM 857 C CA . GLU A 1 120 ? -2.816 4.830 13.356 1.00 80.88 120 GLU A CA 1
ATOM 858 C C . GLU A 1 120 ? -2.214 4.620 11.960 1.00 80.88 120 GLU A C 1
ATOM 860 O O . GLU A 1 120 ? -2.687 3.803 11.174 1.00 80.88 120 GLU A O 1
ATOM 865 N N . CYS A 1 121 ? -1.107 5.309 11.655 1.00 79.75 121 CYS A N 1
ATOM 866 C CA . CYS A 1 121 ? -0.322 5.057 10.454 1.00 79.75 121 CYS A CA 1
ATOM 867 C C . CYS A 1 121 ? 1.030 4.399 10.746 1.00 79.75 121 CYS A C 1
ATOM 869 O O . CYS A 1 121 ? 1.811 4.842 11.592 1.00 79.75 121 CYS A O 1
ATOM 871 N N . VAL A 1 122 ? 1.369 3.349 10.004 1.00 82.88 122 VAL A N 1
ATOM 872 C CA . VAL A 1 122 ? 2.654 2.655 10.134 1.00 82.88 122 VAL A CA 1
ATOM 873 C C . VAL A 1 122 ? 3.339 2.584 8.781 1.00 82.88 122 VAL A C 1
ATOM 875 O O . VAL A 1 122 ? 2.780 2.079 7.817 1.00 82.88 122 VAL A O 1
ATOM 878 N N . ALA A 1 123 ? 4.580 3.058 8.713 1.00 83.12 123 ALA A N 1
ATOM 879 C CA . ALA A 1 123 ? 5.425 2.988 7.531 1.00 83.12 123 ALA A CA 1
ATOM 880 C C . ALA A 1 123 ? 6.641 2.107 7.823 1.00 83.12 123 ALA A C 1
ATOM 882 O O . ALA A 1 123 ? 7.451 2.433 8.694 1.00 83.12 123 ALA A O 1
ATOM 883 N N . ILE A 1 124 ? 6.777 0.987 7.115 1.00 82.19 124 ILE A N 1
ATOM 884 C CA . ILE A 1 124 ? 7.848 0.008 7.329 1.00 82.19 124 ILE A CA 1
ATOM 885 C C . ILE A 1 124 ? 8.668 -0.120 6.058 1.00 82.19 124 ILE A C 1
ATOM 887 O O . ILE A 1 124 ? 8.151 -0.527 5.015 1.00 82.19 124 ILE A O 1
ATOM 891 N N . TRP A 1 125 ? 9.970 0.150 6.162 1.00 80.25 125 TRP A N 1
ATOM 892 C CA . TRP A 1 125 ? 10.861 -0.007 5.024 1.00 80.25 125 TRP A CA 1
ATOM 893 C C . TRP A 1 125 ? 12.228 -0.596 5.390 1.00 80.25 125 TRP A C 1
ATOM 895 O O . TRP A 1 125 ? 13.028 0.082 6.028 1.00 80.25 125 TRP A O 1
ATOM 905 N N . PRO A 1 126 ? 12.532 -1.832 4.941 1.00 70.25 126 PRO A N 1
ATOM 906 C CA . PRO A 1 126 ? 13.822 -2.489 5.147 1.00 70.25 126 PRO A CA 1
ATOM 907 C C . PRO A 1 126 ? 14.958 -2.111 4.185 1.00 70.25 126 PRO A C 1
ATOM 909 O O . PRO A 1 126 ? 16.023 -2.721 4.258 1.00 70.25 126 PRO A O 1
ATOM 912 N N . GLY A 1 127 ? 14.747 -1.158 3.278 1.00 71.50 127 GLY A N 1
ATOM 913 C CA . GLY A 1 127 ? 15.709 -0.758 2.251 1.00 71.50 127 GLY A CA 1
ATOM 914 C C . GLY A 1 127 ? 16.362 0.593 2.491 1.00 71.50 127 GLY A C 1
ATOM 915 O O . GLY A 1 127 ? 16.281 1.175 3.574 1.00 71.50 127 GLY A O 1
ATOM 916 N N . TYR A 1 128 ? 17.035 1.080 1.455 1.00 68.69 128 TYR A N 1
ATOM 917 C CA . TYR A 1 128 ? 17.717 2.367 1.466 1.00 68.69 128 TYR A CA 1
ATOM 918 C C . TYR A 1 128 ? 16.801 3.455 0.894 1.00 68.69 128 TYR A C 1
ATOM 920 O O . TYR A 1 128 ? 16.075 3.234 -0.063 1.00 68.69 128 TYR A O 1
ATOM 928 N N . GLY A 1 129 ? 16.830 4.659 1.464 1.00 76.19 129 GLY A N 1
ATOM 929 C CA . GLY A 1 129 ? 16.123 5.814 0.907 1.00 76.19 129 GLY A CA 1
ATOM 930 C C . GLY A 1 129 ? 15.427 6.659 1.961 1.00 76.19 129 GLY A C 1
ATOM 931 O O . GLY A 1 129 ? 15.949 6.837 3.062 1.00 76.19 129 GLY A O 1
ATOM 932 N N . VAL A 1 130 ? 14.288 7.254 1.603 1.00 80.88 130 VAL A N 1
ATOM 933 C CA . VAL A 1 130 ? 13.601 8.247 2.445 1.00 80.88 130 VAL A CA 1
ATOM 934 C C . VAL A 1 130 ? 12.296 7.687 2.995 1.00 80.88 130 VAL A C 1
ATOM 936 O O . VAL A 1 130 ? 11.325 7.551 2.257 1.00 80.88 130 VAL A O 1
ATOM 939 N N . LEU A 1 131 ? 12.259 7.422 4.299 1.00 83.69 131 LEU A N 1
ATOM 940 C CA . LEU A 1 131 ? 11.033 7.109 5.027 1.00 83.69 131 LEU A CA 1
ATOM 941 C C . LEU A 1 131 ? 10.612 8.329 5.832 1.00 83.69 131 LEU A C 1
ATOM 943 O O . LEU A 1 131 ? 11.366 8.829 6.671 1.00 83.69 131 LEU A O 1
ATOM 947 N N . THR A 1 132 ? 9.393 8.781 5.597 1.00 84.25 132 THR A N 1
ATOM 948 C CA . THR A 1 132 ? 8.780 9.873 6.344 1.00 84.25 132 THR A CA 1
ATOM 949 C C . THR A 1 132 ? 7.420 9.443 6.861 1.00 84.25 132 THR A C 1
ATOM 951 O O . THR A 1 132 ? 6.625 8.849 6.140 1.00 84.25 132 THR A O 1
ATOM 954 N N . ALA A 1 133 ? 7.159 9.746 8.126 1.00 85.38 133 ALA A N 1
ATOM 955 C CA . ALA A 1 133 ? 5.871 9.535 8.760 1.00 85.38 133 ALA A CA 1
ATOM 956 C C . ALA A 1 133 ? 5.416 10.862 9.365 1.00 85.38 133 ALA A C 1
ATOM 958 O O . ALA A 1 133 ? 6.183 11.526 10.071 1.00 85.38 133 ALA A O 1
ATOM 959 N N . HIS A 1 134 ? 4.192 11.261 9.045 1.00 83.38 134 HIS A N 1
ATO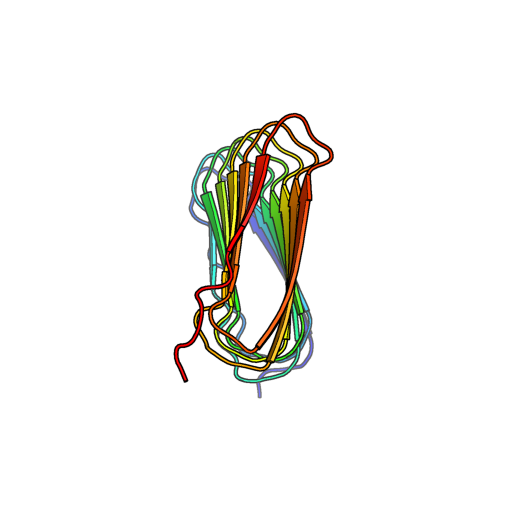M 960 C CA . HIS A 1 134 ? 3.612 12.528 9.457 1.00 83.38 134 HIS A CA 1
ATOM 961 C C . HIS A 1 134 ? 2.277 12.277 10.131 1.00 83.38 134 HIS A C 1
ATOM 963 O O . HIS A 1 134 ? 1.346 11.819 9.486 1.00 83.38 134 HIS A O 1
ATOM 969 N N . ASP A 1 135 ? 2.180 12.643 11.399 1.00 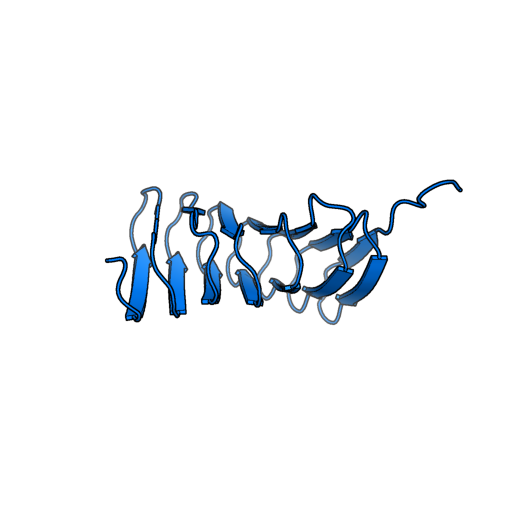84.50 135 ASP A N 1
ATOM 970 C CA . ASP A 1 135 ? 0.919 12.663 12.125 1.00 84.50 135 ASP A CA 1
ATOM 971 C C . ASP A 1 135 ? 0.533 14.115 12.395 1.00 84.50 135 ASP A C 1
ATOM 973 O O . ASP A 1 135 ? 1.278 14.880 13.020 1.00 84.50 135 ASP A O 1
ATOM 977 N N . ILE A 1 136 ? -0.612 14.501 11.850 1.00 80.44 136 ILE A N 1
ATOM 978 C CA . ILE A 1 136 ? -1.277 15.774 12.118 1.00 80.44 136 ILE A CA 1
ATOM 979 C C . ILE A 1 136 ? -2.714 15.563 12.621 1.00 80.44 136 ILE A C 1
ATOM 981 O O . ILE A 1 136 ? -3.441 16.545 12.806 1.00 80.44 136 ILE A O 1
ATOM 985 N N . GLY A 1 137 ? -3.111 14.304 12.815 1.00 75.31 137 GLY A N 1
ATOM 986 C CA . GLY A 1 137 ? -4.408 13.875 13.308 1.00 75.31 137 GLY A CA 1
ATOM 987 C C . GLY A 1 137 ? -4.448 13.802 14.834 1.00 75.31 137 GLY A C 1
ATOM 988 O O . GLY A 1 137 ? -3.694 14.468 15.550 1.00 75.31 137 GLY A O 1
ATOM 989 N N . LYS A 1 138 ? -5.392 13.018 15.356 1.00 80.06 138 LYS A N 1
ATOM 990 C CA . LYS A 1 138 ? -5.412 12.619 16.780 1.00 80.06 138 LYS A CA 1
ATOM 991 C C . LYS A 1 138 ? -4.793 11.242 17.012 1.00 80.06 138 LYS A C 1
ATOM 993 O O . LYS A 1 138 ? -4.766 10.790 18.160 1.00 80.06 138 LYS A O 1
ATOM 998 N N . GLY A 1 139 ? -4.396 10.601 15.925 1.00 76.88 139 GLY A N 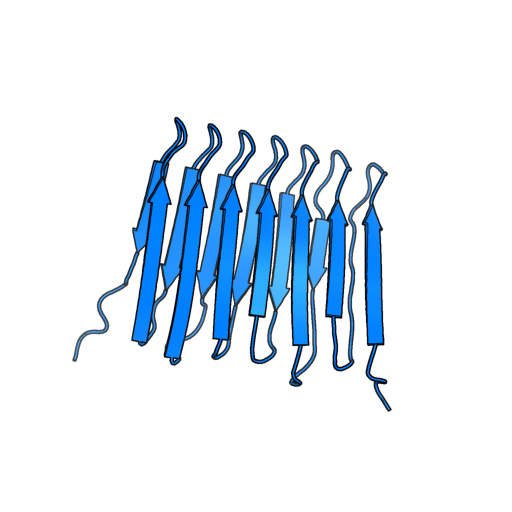1
ATOM 999 C CA . GLY A 1 139 ? -3.889 9.257 15.861 1.00 76.88 139 GLY A CA 1
ATOM 1000 C C . GLY A 1 139 ? -2.431 9.123 16.266 1.00 76.88 139 GLY A C 1
ATOM 1001 O O . GLY A 1 139 ? -1.961 9.796 17.192 1.00 76.88 139 GLY A O 1
ATOM 1002 N N . LYS A 1 140 ? -1.731 8.191 15.614 1.00 82.06 140 LYS A N 1
ATOM 1003 C CA . LYS A 1 140 ? -0.277 8.023 15.743 1.00 82.06 140 LYS A CA 1
ATOM 1004 C C . LYS A 1 140 ? 0.337 7.591 14.430 1.00 82.06 140 LYS A C 1
ATOM 1006 O O . LYS A 1 140 ? -0.057 6.571 13.886 1.00 82.06 140 LYS A O 1
ATOM 1011 N N . CYS A 1 141 ? 1.436 8.233 14.041 1.00 81.75 141 CYS A N 1
ATOM 1012 C CA . CYS A 1 141 ? 2.288 7.721 12.971 1.00 81.75 141 CYS A CA 1
ATOM 1013 C C . CYS A 1 141 ? 3.639 7.192 13.441 1.00 81.75 141 CYS A C 1
ATOM 1015 O O . CYS A 1 141 ? 4.371 7.855 14.182 1.00 81.75 141 CYS A O 1
ATOM 1017 N N . VAL A 1 142 ? 4.020 6.026 12.921 1.00 85.25 142 VAL A N 1
ATOM 1018 C CA . VAL A 1 142 ? 5.299 5.371 13.203 1.00 85.25 142 VAL A CA 1
ATOM 1019 C C . VAL A 1 142 ? 6.037 5.060 11.903 1.00 85.25 142 VAL A C 1
ATOM 1021 O O . VAL A 1 142 ? 5.516 4.382 11.027 1.00 85.25 142 VAL A O 1
ATOM 1024 N N . ALA A 1 143 ? 7.290 5.509 11.806 1.00 84.31 143 ALA A N 1
ATOM 1025 C CA . ALA A 1 143 ? 8.231 5.098 10.764 1.00 84.31 143 ALA A CA 1
ATOM 1026 C C . ALA A 1 143 ? 9.232 4.082 11.328 1.00 84.31 143 ALA A C 1
ATOM 1028 O O . ALA A 1 143 ? 9.901 4.354 12.328 1.00 84.31 143 ALA A O 1
ATOM 1029 N N . ILE A 1 144 ? 9.365 2.933 10.669 1.00 84.75 144 ILE A N 1
ATOM 1030 C CA . ILE A 1 144 ? 10.276 1.853 11.046 1.00 84.75 144 ILE A CA 1
ATOM 1031 C C . ILE A 1 144 ? 11.280 1.609 9.917 1.00 84.75 144 ILE A C 1
ATOM 1033 O O . ILE A 1 144 ? 10.942 1.058 8.869 1.00 84.75 144 ILE A O 1
ATOM 1037 N N . PHE A 1 145 ? 12.540 1.951 10.186 1.00 76.31 145 PHE A N 1
ATOM 1038 C CA . PHE A 1 145 ? 13.698 1.449 9.450 1.00 76.31 145 PHE A CA 1
ATOM 1039 C C . PHE A 1 145 ? 14.328 0.303 10.252 1.00 76.31 145 PHE A C 1
ATOM 1041 O O . PHE A 1 145 ? 14.897 0.559 11.319 1.00 76.31 145 PHE A O 1
ATOM 1048 N N . PRO A 1 146 ? 14.260 -0.957 9.798 1.00 65.56 146 PRO A N 1
ATOM 1049 C CA . PRO A 1 146 ? 15.083 -1.996 10.372 1.00 65.56 146 PRO A CA 1
ATOM 1050 C C . PRO A 1 146 ? 16.533 -1.749 9.942 1.00 65.56 146 PRO A C 1
ATOM 1052 O O . PRO A 1 146 ? 16.846 -1.553 8.769 1.00 65.56 146 PRO A O 1
ATOM 1055 N N . VAL A 1 147 ? 17.423 -1.713 10.929 1.00 55.59 147 VAL A N 1
ATOM 1056 C CA . VAL A 1 147 ? 18.856 -1.528 10.716 1.00 55.59 147 VAL A CA 1
ATOM 1057 C C . VAL A 1 147 ? 19.380 -2.737 9.942 1.00 55.59 147 VAL A C 1
ATOM 1059 O O . VAL A 1 147 ? 19.386 -3.849 10.467 1.00 55.59 147 VAL A O 1
ATOM 1062 N N . THR A 1 148 ? 19.829 -2.542 8.703 1.00 54.97 148 THR A N 1
ATOM 1063 C CA . THR A 1 148 ? 20.655 -3.539 8.016 1.00 54.97 148 THR A CA 1
ATOM 1064 C C . THR A 1 148 ? 22.029 -3.539 8.686 1.00 54.97 148 THR A C 1
ATOM 1066 O O . THR A 1 148 ? 22.776 -2.568 8.554 1.00 54.97 148 THR A O 1
ATOM 1069 N N . GLU A 1 149 ? 22.343 -4.580 9.459 1.00 49.81 149 GLU A N 1
ATOM 1070 C CA . GLU A 1 149 ? 23.693 -4.794 9.994 1.00 49.81 149 GLU A CA 1
ATOM 1071 C C . GLU A 1 149 ? 24.693 -4.932 8.826 1.00 49.81 149 GLU A C 1
ATOM 1073 O O . GLU A 1 149 ? 24.435 -5.674 7.875 1.00 49.81 149 GLU A O 1
ATOM 1078 N N . TYR A 1 150 ? 25.799 -4.178 8.890 1.00 47.78 150 TYR A N 1
ATOM 1079 C CA . TYR A 1 150 ? 26.950 -4.261 7.976 1.00 47.78 150 TYR A CA 1
ATOM 1080 C C . TYR A 1 150 ? 27.938 -5.343 8.418 1.00 47.78 150 TYR A C 1
ATOM 1082 O O . TYR A 1 150 ? 28.191 -5.433 9.642 1.00 47.78 150 TYR A O 1
#

Foldseek 3Di:
DQDEDEAEEEAPEQDEAEAEGAHEEEYEYEYAHQEEYEYDYDYQDYYEYEYEYAYNYEYEAEDAYEEYYEYEYNHVYEYEYEYAEEYEYEYEYNHQEEYEYDYPDQYEYEYEYEYQENYEYEHEDAHDYYYYYYYPHVYYYDYDHDDDDD

Organism: Biomphalaria pfeifferi (NCBI:txid112525)

Secondary structure (DSSP, 8-state):
-PPPEEEEEEE-SSS-------SSEEEEEEE-SSS-EEEE---SS-EEEEEEE-SSSEEEEE--SSEEEEEEE-SSSEEEEEE-SSEEEEEEE-SSS-EEEEE-SS-EEEEEEEE-SSSEEEEE--SEEEEEEEE-SSSEEEEE------

Radius of gyration: 14.77 Å; chains: 1; bounding box: 48×24×43 Å